Protein AF-A0A519UH47-F1 (afdb_monomer)

Solvent-accessible surface area (backbone atoms only — not comparable to full-atom values): 8082 Å² total; per-residue (Å²): 135,90,87,85,88,83,85,84,82,86,76,89,72,90,76,86,72,96,67,92,75,81,73,82,73,80,71,78,81,72,83,78,78,74,88,85,73,78,75,45,80,75,46,56,39,72,51,88,93,66,79,92,72,63,47,79,55,56,42,37,41,32,36,79,38,75,62,76,86,55,89,41,45,34,38,43,34,41,96,89,49,76,48,80,43,51,46,83,37,89,47,35,50,64,44,98,84,23,33,36,44,40,38,44,65,96,58,70,51,73,80,99,64,69,73,48,79,47,80,90

pLDDT: mean 83.12, std 22.19, range [33.34, 98.75]

Structure (mmCIF, N/CA/C/O backbone):
data_AF-A0A519UH47-F1
#
_entry.id   AF-A0A519UH47-F1
#
loop_
_atom_site.group_PDB
_atom_site.id
_atom_site.type_symbol
_atom_site.label_atom_id
_atom_site.label_alt_id
_atom_site.label_comp_id
_atom_site.label_asym_id
_atom_site.label_entity_id
_atom_site.label_seq_id
_atom_site.pdbx_PDB_ins_code
_atom_site.Cartn_x
_atom_site.Cartn_y
_atom_site.Cartn_z
_atom_site.occupancy
_atom_site.B_iso_or_equiv
_atom_site.auth_seq_id
_atom_site.auth_comp_id
_atom_site.auth_asym_id
_atom_site.auth_atom_id
_atom_site.pdbx_PDB_model_num
ATOM 1 N N . MET A 1 1 ? 4.106 19.751 55.369 1.00 37.44 1 MET A N 1
ATOM 2 C CA . MET A 1 1 ? 3.689 20.731 54.336 1.00 37.44 1 MET A CA 1
ATOM 3 C C . MET A 1 1 ? 2.571 20.087 53.525 1.00 37.44 1 MET A C 1
ATOM 5 O O . MET A 1 1 ? 2.823 19.096 52.868 1.00 37.44 1 MET A O 1
ATOM 9 N N . LYS A 1 2 ? 1.299 20.320 53.874 1.00 40.62 2 LYS A N 1
ATOM 10 C CA . LYS A 1 2 ? 0.363 21.219 53.165 1.00 40.62 2 LYS A CA 1
ATOM 11 C C . LYS A 1 2 ? 0.446 21.107 51.633 1.00 40.62 2 LYS A C 1
ATOM 13 O O . LYS A 1 2 ? 1.309 21.738 51.043 1.00 40.62 2 LYS A O 1
ATOM 18 N N . ASN A 1 3 ? -0.553 20.470 51.019 1.00 34.25 3 ASN A N 1
ATOM 19 C CA . ASN A 1 3 ? -1.464 21.258 50.194 1.00 34.25 3 ASN A CA 1
ATOM 20 C C . ASN A 1 3 ? -2.890 20.693 50.211 1.00 34.25 3 ASN A C 1
ATOM 22 O O . ASN A 1 3 ? -3.121 19.511 49.980 1.00 34.25 3 ASN A O 1
ATOM 26 N N . ARG A 1 4 ? -3.830 21.570 50.563 1.00 41.38 4 ARG A N 1
ATOM 27 C CA . ARG A 1 4 ? -5.280 21.370 50.561 1.00 41.38 4 ARG A CA 1
ATOM 28 C C . ARG A 1 4 ? -5.819 22.074 49.323 1.00 41.38 4 ARG A C 1
ATOM 30 O O . ARG A 1 4 ? -5.428 23.216 49.138 1.00 41.38 4 ARG A O 1
ATOM 37 N N . TYR A 1 5 ? -6.786 21.494 48.617 1.00 49.56 5 TYR A N 1
ATOM 38 C CA . TYR A 1 5 ? -7.922 22.256 48.088 1.00 49.56 5 TYR A CA 1
ATOM 39 C C . TYR A 1 5 ? -9.173 21.378 48.088 1.00 49.56 5 TYR A C 1
ATOM 41 O O . TYR A 1 5 ? -9.273 20.382 47.381 1.00 49.56 5 TYR A O 1
ATOM 49 N N . ASN A 1 6 ? -10.113 21.789 48.934 1.00 43.75 6 ASN A N 1
ATOM 50 C CA . ASN A 1 6 ? -11.463 21.275 49.060 1.00 43.75 6 ASN A CA 1
ATOM 51 C C . ASN A 1 6 ? -12.372 22.196 48.233 1.00 43.75 6 ASN A C 1
ATOM 53 O O . ASN A 1 6 ? -12.239 23.417 48.343 1.00 43.75 6 ASN A O 1
ATOM 57 N N . LYS A 1 7 ? -13.366 21.657 47.524 1.00 33.34 7 LYS A N 1
ATOM 58 C CA . LYS A 1 7 ? -14.607 22.406 47.287 1.00 33.34 7 LYS A CA 1
ATOM 59 C C . LYS A 1 7 ? -15.795 21.518 47.627 1.00 33.34 7 LYS A C 1
ATOM 61 O O . LYS A 1 7 ? -16.252 20.698 46.844 1.00 33.34 7 LYS A O 1
ATOM 66 N N . THR A 1 8 ? -16.209 21.659 48.876 1.00 35.84 8 THR A N 1
ATOM 67 C CA . THR A 1 8 ? -17.385 21.063 49.493 1.00 35.84 8 THR A CA 1
ATOM 68 C C . THR A 1 8 ? -18.644 21.553 48.774 1.00 35.84 8 THR A C 1
ATOM 70 O O . THR A 1 8 ? -18.871 22.759 48.709 1.00 35.84 8 THR A O 1
ATOM 73 N N . ILE A 1 9 ? -19.491 20.642 48.298 1.00 45.00 9 ILE A N 1
ATOM 74 C CA . ILE A 1 9 ? -20.936 20.887 48.229 1.00 45.00 9 ILE A CA 1
ATOM 75 C C . ILE A 1 9 ? -21.556 19.862 49.170 1.00 45.00 9 ILE A C 1
ATOM 77 O O . ILE A 1 9 ? -21.827 18.723 48.806 1.00 45.00 9 ILE A O 1
ATOM 81 N N . ALA A 1 10 ? -21.668 20.261 50.435 1.00 46.88 10 ALA A N 1
ATOM 82 C CA . ALA A 1 10 ? -22.495 19.569 51.400 1.00 46.88 10 ALA A CA 1
ATOM 83 C C . ALA A 1 10 ? -23.936 19.988 51.114 1.00 46.88 10 ALA A C 1
ATOM 85 O O . ALA A 1 10 ? -24.273 21.160 51.276 1.00 46.88 10 ALA A O 1
ATOM 86 N N . LEU A 1 11 ? -24.783 19.042 50.718 1.00 43.69 11 LEU A N 1
ATOM 87 C CA . LEU A 1 11 ? -26.213 19.172 50.945 1.00 43.69 11 LEU A CA 1
ATOM 88 C C . LEU A 1 11 ? -26.636 18.019 51.847 1.00 43.69 11 LEU A C 1
ATOM 90 O O . LEU A 1 11 ? -26.805 16.879 51.426 1.00 43.69 11 LEU A O 1
ATOM 94 N N . SER A 1 12 ? -26.716 18.355 53.131 1.00 48.03 12 SER A N 1
ATOM 95 C CA . SER A 1 12 ? -27.406 17.595 54.162 1.00 48.03 12 SER A CA 1
ATOM 96 C C . SER A 1 12 ? -28.801 17.213 53.664 1.00 48.03 12 SER A C 1
ATOM 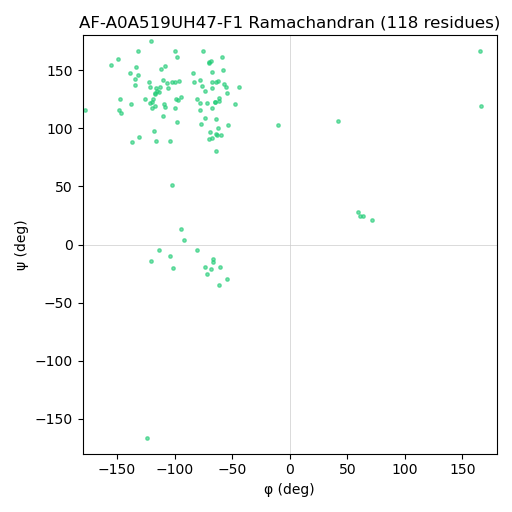98 O O . SER A 1 12 ? -29.619 18.090 53.395 1.00 48.03 12 SER A O 1
ATOM 100 N N . CYS A 1 13 ? -29.092 15.918 53.607 1.00 36.53 13 CYS A N 1
ATOM 101 C CA . CYS A 1 13 ? -30.461 15.425 53.605 1.00 36.53 13 CYS A CA 1
ATOM 102 C C . CYS A 1 13 ? -30.520 14.220 54.549 1.00 36.53 13 CYS A C 1
ATOM 104 O O . CYS A 1 13 ? -30.269 13.079 54.166 1.00 36.53 13 CYS A O 1
ATOM 106 N N . THR A 1 14 ? -30.767 14.499 55.828 1.00 44.91 14 THR A N 1
ATOM 107 C CA . THR A 1 14 ? -31.191 13.505 56.816 1.00 44.91 14 THR A CA 1
ATOM 108 C C . THR A 1 14 ? -32.546 12.954 56.384 1.00 44.91 14 THR A C 1
ATOM 110 O O . THR A 1 14 ? -33.576 13.558 56.670 1.00 44.91 14 THR A O 1
ATOM 113 N N . MET A 1 15 ? -32.545 11.831 55.669 1.00 45.91 15 MET A N 1
ATOM 114 C CA . MET A 1 15 ? -33.767 11.157 55.233 1.00 45.91 15 MET A CA 1
ATOM 115 C C . MET A 1 15 ? -34.006 9.930 56.106 1.00 45.91 15 MET A C 1
ATOM 117 O O . MET A 1 15 ? -33.574 8.821 55.802 1.00 45.91 15 MET A O 1
ATOM 121 N N . ALA A 1 16 ? -34.720 10.141 57.208 1.00 48.06 16 ALA A N 1
ATOM 122 C CA . ALA A 1 16 ? -35.667 9.134 57.652 1.00 48.06 16 ALA A CA 1
ATOM 123 C C . ALA A 1 16 ? -36.902 9.282 56.755 1.00 48.06 16 ALA A C 1
ATOM 125 O O . ALA A 1 16 ? -37.451 10.375 56.682 1.00 48.06 16 ALA A O 1
ATOM 126 N N . VAL A 1 17 ? -37.279 8.216 56.047 1.00 43.66 17 VAL A N 1
ATOM 127 C CA . VAL A 1 17 ? -38.651 7.703 55.855 1.00 43.66 17 VAL A CA 1
ATOM 128 C C . VAL A 1 17 ? -38.629 6.697 54.696 1.00 43.66 17 VAL A C 1
ATOM 130 O O . VAL A 1 17 ? -38.281 7.010 53.563 1.00 43.66 17 VAL A O 1
ATOM 133 N N . LEU A 1 18 ? -39.003 5.470 55.058 1.00 46.28 18 LEU A N 1
ATOM 134 C CA . LEU A 1 18 ? -39.604 4.400 54.264 1.00 46.28 18 LEU A CA 1
ATOM 135 C C . LEU A 1 18 ? -40.068 4.814 52.849 1.00 46.28 18 LEU A C 1
ATOM 137 O O . 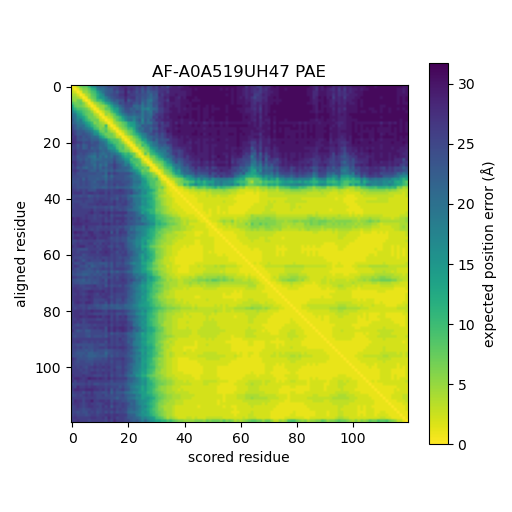LEU A 1 18 ? -41.134 5.394 52.664 1.00 46.28 18 LEU A O 1
ATOM 141 N N . GLY A 1 19 ? -39.288 4.446 51.839 1.00 44.75 19 GLY A N 1
ATOM 142 C CA . GLY A 1 19 ? -39.666 4.545 50.433 1.00 44.75 19 GLY A CA 1
ATOM 143 C C . GLY A 1 19 ? -38.545 3.971 49.582 1.00 44.75 19 GLY A C 1
ATOM 144 O O . GLY A 1 19 ? -37.426 4.474 49.635 1.00 44.75 19 GLY A O 1
ATOM 145 N N . LEU A 1 20 ? -38.812 2.880 48.856 1.00 49.75 20 LEU A N 1
ATOM 146 C CA . LEU A 1 20 ? -37.848 2.260 47.945 1.00 49.75 20 LEU A CA 1
ATOM 147 C C . LEU A 1 20 ? -37.441 3.274 46.864 1.00 49.75 20 LEU A C 1
ATOM 149 O O . LEU A 1 20 ? -38.111 3.421 45.844 1.00 49.75 20 LEU A O 1
ATOM 153 N N . ALA A 1 21 ? -36.337 3.978 47.091 1.00 43.50 21 ALA A N 1
ATOM 154 C CA . ALA A 1 21 ? -35.704 4.807 46.085 1.00 43.50 21 ALA A CA 1
ATOM 155 C C . ALA A 1 21 ? -34.998 3.889 45.077 1.00 43.50 21 ALA A C 1
ATOM 157 O O . ALA A 1 21 ? -33.980 3.266 45.381 1.00 43.50 21 ALA A O 1
ATOM 158 N N . LEU A 1 22 ? -35.551 3.802 43.866 1.00 48.12 22 LEU A N 1
ATOM 159 C CA . LEU A 1 22 ? -34.822 3.350 42.686 1.00 48.12 22 LEU A CA 1
ATOM 160 C C . LEU A 1 22 ? -33.684 4.344 42.443 1.00 48.12 22 LEU A C 1
ATOM 162 O O . LEU A 1 22 ? -33.896 5.427 41.903 1.00 48.12 22 LEU A O 1
ATOM 166 N N . PHE A 1 23 ? -32.471 3.987 42.858 1.00 55.00 23 PHE A N 1
ATOM 167 C CA . PHE A 1 23 ? -31.281 4.683 42.394 1.00 55.00 23 PHE A CA 1
ATOM 168 C C . PHE A 1 23 ? -31.211 4.490 40.874 1.00 55.00 23 PHE A C 1
ATOM 170 O O . PHE A 1 23 ? -31.197 3.335 40.428 1.00 55.00 23 PHE A O 1
ATOM 177 N N . PRO A 1 24 ? -31.159 5.560 40.057 1.00 54.59 24 PRO A N 1
ATOM 178 C CA . PRO A 1 24 ? -30.775 5.419 38.669 1.00 54.59 24 PRO A CA 1
ATOM 179 C C . PRO A 1 24 ? -29.306 5.015 38.705 1.00 54.59 24 PRO A C 1
ATOM 181 O O . PRO A 1 24 ? -28.403 5.843 38.820 1.00 54.59 24 PRO A O 1
ATOM 184 N N . SER A 1 25 ? -29.082 3.702 38.715 1.00 51.84 25 SER A N 1
ATOM 185 C CA . SER A 1 25 ? -27.791 3.109 38.431 1.00 51.84 25 SER A CA 1
ATOM 186 C C . SER A 1 25 ? -27.394 3.687 37.083 1.00 51.84 25 SER A C 1
ATOM 188 O O . SER A 1 25 ? -27.977 3.339 36.056 1.00 51.84 25 SER A O 1
ATOM 190 N N . CYS A 1 26 ? -26.483 4.658 37.111 1.00 51.56 26 CYS A N 1
ATOM 191 C CA . CYS A 1 26 ? -25.794 5.154 35.939 1.00 51.56 26 CYS A CA 1
ATOM 192 C C . CYS A 1 26 ? -24.979 3.964 35.428 1.00 51.56 26 CYS A C 1
ATOM 194 O O . CYS A 1 26 ? -23.822 3.768 35.802 1.0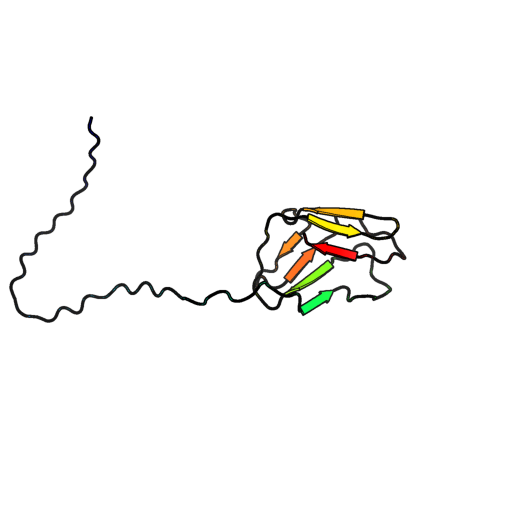0 51.56 26 CYS A O 1
ATOM 196 N N . LYS A 1 27 ? -25.648 3.068 34.697 1.00 53.78 27 LYS A N 1
ATOM 197 C CA . LYS A 1 27 ? -25.040 1.916 34.058 1.00 53.78 27 LYS A CA 1
ATOM 198 C C . LYS A 1 27 ? -24.180 2.496 32.955 1.00 53.78 27 LYS A C 1
ATOM 200 O O . LYS A 1 27 ? -24.667 2.841 31.885 1.00 53.78 27 LYS A O 1
ATOM 205 N N . LYS A 1 28 ? -22.896 2.660 33.253 1.00 54.50 28 LYS A N 1
ATOM 206 C CA . LYS A 1 28 ? -21.877 2.743 32.220 1.00 54.50 28 LYS A CA 1
ATOM 207 C C . LYS A 1 28 ? -21.901 1.380 31.538 1.00 54.50 28 LYS A C 1
ATOM 209 O O . LYS A 1 28 ? -21.361 0.415 32.070 1.00 54.50 28 LYS A O 1
ATOM 214 N N . GLU A 1 29 ? -22.651 1.295 30.449 1.00 60.66 29 GLU A N 1
ATOM 215 C CA . GLU A 1 29 ? -22.751 0.107 29.616 1.00 60.66 29 GLU A CA 1
ATOM 216 C C . GLU A 1 29 ? -21.400 -0.033 28.915 1.00 60.66 29 GLU A C 1
ATOM 218 O O . GLU A 1 29 ? -21.090 0.643 27.937 1.00 60.66 29 GLU A O 1
ATOM 223 N N . LEU A 1 30 ? -20.509 -0.775 29.570 1.00 58.75 30 LEU A N 1
ATOM 224 C CA . LEU A 1 30 ? -19.216 -1.139 29.027 1.00 58.75 30 LEU A CA 1
ATOM 225 C C . LEU A 1 30 ? -19.487 -2.265 28.041 1.00 58.75 30 LEU A C 1
ATOM 227 O O . LEU A 1 30 ? -19.780 -3.389 28.445 1.00 58.75 30 LEU A O 1
ATOM 231 N N . ASP A 1 31 ? -19.446 -1.928 26.759 1.00 62.50 31 ASP A N 1
ATOM 232 C CA . ASP A 1 31 ? -19.435 -2.924 25.703 1.00 62.50 31 ASP A CA 1
ATOM 233 C C . ASP A 1 31 ? -18.139 -3.736 25.831 1.00 62.50 31 ASP A C 1
ATOM 235 O O . ASP A 1 31 ? -17.033 -3.221 25.650 1.00 62.50 31 ASP A O 1
ATOM 239 N N . HIS A 1 32 ? -18.282 -4.983 26.274 1.00 65.75 32 HIS A N 1
ATOM 240 C CA . HIS A 1 32 ? -17.192 -5.922 26.507 1.00 65.75 32 HIS A CA 1
ATOM 241 C C . HIS A 1 32 ? -17.117 -6.931 25.357 1.00 65.75 32 HIS A C 1
ATOM 243 O O . HIS A 1 32 ? -17.068 -8.142 25.584 1.00 65.75 32 HIS A O 1
ATOM 249 N N . THR A 1 33 ? -17.088 -6.461 24.110 1.00 74.12 33 THR A N 1
ATOM 250 C CA . THR A 1 33 ? -16.564 -7.294 23.024 1.00 74.12 33 THR A CA 1
ATOM 251 C C . THR A 1 33 ? -15.067 -7.475 23.253 1.00 74.12 33 THR A C 1
ATOM 253 O O . THR A 1 33 ? -14.310 -6.504 23.295 1.00 74.12 33 THR A O 1
ATOM 256 N N . THR A 1 34 ? -14.641 -8.717 23.465 1.00 75.44 34 THR A N 1
ATOM 257 C CA . THR A 1 34 ? -13.216 -9.050 23.527 1.00 75.44 34 THR A CA 1
ATOM 258 C C . THR A 1 34 ? -12.711 -9.163 22.100 1.00 75.44 34 THR A C 1
ATOM 260 O O . THR A 1 34 ? -13.288 -9.910 21.317 1.00 75.44 34 THR A O 1
ATOM 263 N N . ASP A 1 35 ? -11.666 -8.410 21.773 1.00 82.75 35 ASP A N 1
ATOM 264 C CA . ASP A 1 35 ? -10.932 -8.580 20.524 1.00 82.75 35 ASP A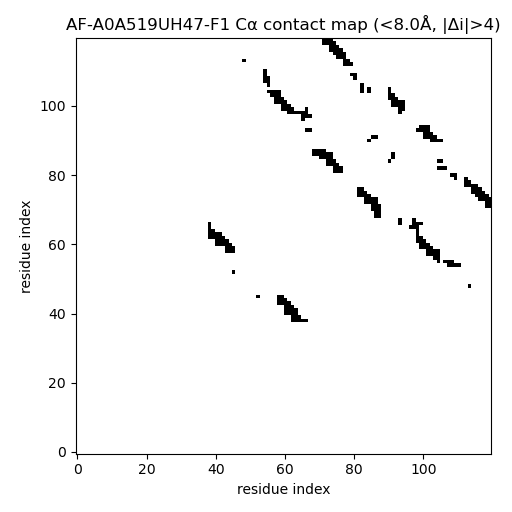 CA 1
ATOM 265 C C . ASP A 1 35 ? -10.249 -9.958 20.536 1.00 82.75 35 ASP A C 1
ATOM 267 O O . ASP A 1 35 ? -9.538 -10.293 21.489 1.00 82.75 35 ASP A O 1
ATOM 271 N N . THR A 1 36 ? -10.545 -10.787 19.536 1.00 84.62 36 THR A N 1
ATOM 272 C CA . THR A 1 36 ? -10.128 -12.202 19.506 1.00 84.62 36 THR A CA 1
ATOM 273 C C . THR A 1 36 ? -9.131 -12.527 18.402 1.00 84.62 36 THR A C 1
ATOM 275 O O . THR A 1 36 ? -8.628 -13.653 18.374 1.00 84.62 36 THR A O 1
ATOM 278 N N . GLY A 1 37 ? -8.812 -11.574 17.525 1.00 88.50 37 GLY A N 1
ATOM 279 C CA . GLY A 1 37 ? -7.994 -11.822 16.344 1.00 88.50 37 GLY A CA 1
ATOM 280 C C . GLY A 1 37 ? -7.173 -10.607 15.942 1.00 88.50 37 GLY A C 1
ATOM 281 O O . GLY A 1 37 ? -7.455 -9.483 16.325 1.00 88.50 37 GLY A O 1
ATOM 282 N N . ASN A 1 38 ? -6.117 -10.849 15.172 1.00 91.19 38 ASN A N 1
ATOM 283 C CA . ASN A 1 38 ? -5.499 -9.768 14.418 1.00 91.19 38 ASN A CA 1
ATOM 284 C C . ASN A 1 38 ? -6.280 -9.601 13.108 1.00 91.19 38 ASN A C 1
ATOM 286 O O . ASN A 1 38 ? -6.690 -10.623 12.551 1.00 91.19 38 ASN A O 1
ATOM 290 N N . PRO A 1 39 ? -6.384 -8.378 12.561 1.00 94.62 39 PRO A N 1
ATOM 291 C CA . PRO A 1 39 ? -6.981 -8.164 11.250 1.00 94.62 39 PRO A CA 1
ATOM 292 C C . PRO A 1 39 ? -6.295 -9.013 10.177 1.00 94.62 39 PRO A C 1
ATOM 294 O O . PRO A 1 39 ? -5.060 -9.066 10.103 1.00 94.62 39 PRO A O 1
ATOM 297 N N . VAL A 1 40 ? -7.088 -9.641 9.318 1.00 95.94 40 VAL A N 1
ATOM 298 C CA . VAL A 1 40 ? -6.620 -10.486 8.219 1.00 95.94 40 VAL A CA 1
ATOM 299 C C . VAL A 1 40 ? -6.946 -9.814 6.896 1.00 95.94 40 VAL A C 1
ATOM 301 O O . VAL A 1 40 ? -8.046 -9.312 6.677 1.00 95.94 40 VAL A O 1
ATOM 304 N N . VAL A 1 41 ? -5.984 -9.817 5.974 1.00 97.44 41 VAL A N 1
ATOM 305 C CA . VAL A 1 41 ? -6.223 -9.321 4.618 1.00 97.44 41 VAL A CA 1
ATOM 306 C C . VAL A 1 41 ? -7.104 -10.318 3.866 1.00 97.44 41 VAL A C 1
ATOM 308 O O . VAL A 1 41 ? -6.735 -11.480 3.704 1.00 97.44 41 VAL A O 1
ATOM 311 N N . VAL A 1 42 ? -8.254 -9.857 3.379 1.00 98.00 42 VAL A N 1
ATOM 312 C CA . VAL A 1 42 ? -9.221 -10.658 2.613 1.00 98.00 42 VAL A CA 1
ATOM 313 C C . VAL A 1 42 ? -9.156 -10.409 1.109 1.00 98.00 42 VAL A C 1
ATOM 315 O O . VAL A 1 42 ? -9.595 -11.257 0.333 1.00 98.00 42 VAL A O 1
ATOM 318 N N . SER A 1 43 ? -8.593 -9.279 0.671 1.00 98.06 43 SER A N 1
ATOM 319 C CA . SER A 1 43 ? -8.344 -9.027 -0.751 1.00 98.06 43 SER A CA 1
ATOM 320 C C . SER A 1 43 ? -7.210 -8.041 -1.005 1.00 98.06 43 SER A C 1
ATOM 322 O O . SER A 1 43 ? -6.941 -7.155 -0.192 1.00 98.06 43 SER A O 1
ATOM 324 N N . TYR A 1 44 ? -6.610 -8.173 -2.189 1.00 98.06 44 TYR A N 1
ATOM 325 C CA . TYR A 1 44 ? -5.547 -7.319 -2.708 1.00 98.06 44 TYR A CA 1
ATOM 326 C C . TYR A 1 44 ? -5.976 -6.707 -4.040 1.00 98.06 44 TYR A C 1
ATOM 328 O O . TYR A 1 44 ? -6.561 -7.395 -4.880 1.00 98.06 44 TYR A O 1
ATOM 336 N N . ASN A 1 45 ? -5.644 -5.438 -4.249 1.00 97.62 45 ASN A N 1
ATOM 337 C CA . ASN A 1 45 ? -5.708 -4.793 -5.550 1.00 97.62 45 ASN A CA 1
ATOM 338 C C . ASN A 1 45 ? -4.457 -3.922 -5.758 1.00 97.62 45 ASN A C 1
ATOM 340 O O . ASN A 1 45 ? -4.260 -2.994 -4.977 1.00 97.62 45 ASN A O 1
ATOM 344 N N . PRO A 1 46 ? -3.636 -4.156 -6.792 1.00 97.75 46 PRO A N 1
ATOM 345 C CA . PRO A 1 46 ? -3.740 -5.225 -7.788 1.00 97.75 46 PRO A CA 1
ATOM 346 C C . PRO A 1 46 ? -3.722 -6.631 -7.163 1.00 97.75 46 PRO A C 1
ATOM 348 O O . PRO A 1 46 ? -3.149 -6.838 -6.094 1.00 97.75 46 PRO A O 1
ATOM 351 N N . THR A 1 47 ? -4.385 -7.598 -7.801 1.00 96.25 47 THR A N 1
ATOM 352 C CA . THR A 1 47 ? -4.345 -8.997 -7.346 1.00 96.25 47 THR A CA 1
ATOM 353 C C . THR A 1 47 ? -2.966 -9.597 -7.604 1.00 96.25 47 THR A C 1
ATOM 355 O O . THR A 1 47 ? -2.252 -9.160 -8.504 1.00 96.25 47 THR A O 1
ATOM 358 N N . SER A 1 48 ? -2.585 -10.642 -6.870 1.00 92.19 48 SER A N 1
ATOM 359 C CA . SER A 1 48 ? -1.302 -11.314 -7.099 1.00 92.19 48 SER A CA 1
ATOM 360 C C . SER A 1 48 ? -1.175 -11.826 -8.539 1.00 92.19 48 SER A C 1
ATOM 362 O O . SER A 1 48 ? -2.121 -12.411 -9.068 1.00 92.19 48 SER A O 1
ATOM 364 N N . SER A 1 49 ? 0.009 -11.651 -9.134 1.00 87.75 49 SER A N 1
ATOM 365 C CA . SER A 1 49 ? 0.356 -12.136 -10.481 1.00 87.75 49 SER A CA 1
ATOM 366 C C . SER A 1 49 ? -0.495 -11.562 -11.623 1.00 87.75 49 SER A C 1
ATOM 368 O O . SER A 1 49 ? -0.625 -12.198 -12.666 1.00 87.75 49 SER A O 1
ATOM 370 N N . VAL A 1 50 ? -1.082 -10.376 -11.440 1.00 94.12 50 VAL A N 1
ATOM 371 C CA . VAL A 1 50 ? -1.757 -9.653 -12.524 1.00 94.12 50 VAL A CA 1
ATOM 372 C C . VAL A 1 50 ? -0.752 -8.860 -13.363 1.00 94.12 50 VAL A C 1
ATOM 374 O O . VAL A 1 50 ? 0.177 -8.255 -12.832 1.00 94.12 50 VAL A O 1
ATOM 377 N N . GLU A 1 51 ? -0.953 -8.859 -14.677 1.00 93.75 51 GLU A N 1
ATOM 378 C CA . GLU A 1 51 ? -0.154 -8.099 -15.642 1.00 93.75 51 GLU A CA 1
ATOM 379 C C . GLU A 1 51 ? -0.869 -6.802 -16.056 1.00 93.75 51 GLU A C 1
ATOM 381 O O . GLU A 1 51 ? -2.064 -6.624 -15.811 1.00 93.75 51 GLU A O 1
ATOM 386 N N . GLY A 1 52 ? -0.149 -5.888 -16.713 1.00 95.50 52 GLY A N 1
ATOM 387 C CA . GLY A 1 52 ? -0.739 -4.657 -17.256 1.00 95.50 52 GLY A CA 1
ATOM 388 C C . GLY A 1 52 ? -1.152 -3.625 -16.200 1.00 95.50 52 GLY A C 1
ATOM 389 O O . GLY A 1 52 ? -1.989 -2.765 -16.470 1.00 95.50 52 GLY A O 1
ATOM 390 N N . VAL A 1 53 ? -0.576 -3.701 -14.999 1.00 97.38 53 VAL A N 1
ATOM 391 C CA . VAL A 1 53 ? -0.754 -2.705 -13.936 1.00 97.38 53 VAL A CA 1
ATOM 392 C C . VAL A 1 53 ? 0.033 -1.445 -14.288 1.00 97.38 53 VAL A C 1
ATOM 394 O O . VAL A 1 53 ? 1.206 -1.523 -14.646 1.00 97.38 53 VAL A O 1
ATOM 397 N N . ALA A 1 54 ? -0.591 -0.272 -14.174 1.00 98.19 54 ALA A N 1
ATOM 398 C CA . ALA A 1 54 ? 0.110 0.990 -14.387 1.00 98.19 54 ALA A CA 1
ATOM 399 C C . ALA A 1 54 ? 1.154 1.220 -13.284 1.00 98.19 54 ALA A C 1
ATOM 401 O O . ALA A 1 54 ? 0.865 1.003 -12.108 1.00 98.19 54 ALA A O 1
ATOM 402 N N . VAL A 1 55 ? 2.329 1.735 -13.644 1.00 98.12 55 VAL A N 1
ATOM 403 C CA . VAL A 1 55 ? 3.429 2.013 -12.701 1.00 98.12 55 VAL A CA 1
ATOM 404 C C . VAL A 1 55 ? 3.086 3.027 -11.601 1.00 98.12 55 VAL A C 1
ATOM 406 O O . VAL A 1 55 ? 3.731 3.049 -10.560 1.00 98.12 55 VAL A O 1
ATOM 409 N N . THR A 1 56 ? 2.037 3.826 -11.806 1.00 98.25 56 THR A N 1
ATOM 410 C CA . THR A 1 56 ? 1.500 4.810 -10.852 1.00 98.25 56 THR A CA 1
ATOM 411 C C . THR A 1 56 ? 0.347 4.251 -10.005 1.00 98.25 56 THR A C 1
ATOM 413 O O . THR A 1 56 ? -0.455 5.016 -9.471 1.00 98.25 56 THR A O 1
ATOM 416 N N . SER A 1 57 ? 0.129 2.932 -9.996 1.00 98.12 57 SER A N 1
ATOM 417 C CA . SER A 1 57 ? -1.029 2.341 -9.315 1.00 98.12 57 SER A CA 1
ATOM 418 C C . SER A 1 57 ? -0.834 2.308 -7.805 1.00 98.12 57 SER A C 1
ATOM 420 O O . SER A 1 57 ? 0.194 1.852 -7.309 1.00 98.12 57 SER A O 1
ATOM 422 N N . ASN A 1 58 ? -1.887 2.673 -7.077 1.00 98.62 58 ASN A N 1
ATOM 423 C CA . ASN A 1 58 ? -1.964 2.428 -5.643 1.00 98.62 58 ASN A CA 1
ATOM 424 C C . ASN A 1 58 ? -2.071 0.928 -5.350 1.00 98.62 58 ASN A C 1
ATOM 426 O O . ASN A 1 58 ? -2.722 0.178 -6.084 1.00 98.62 58 ASN A O 1
ATOM 430 N N . LEU A 1 59 ? -1.514 0.525 -4.213 1.00 98.44 59 LEU A N 1
ATOM 431 C CA . LEU A 1 59 ? -1.657 -0.807 -3.640 1.00 98.44 59 LEU A CA 1
ATOM 432 C C . LEU A 1 59 ? -2.732 -0.752 -2.553 1.00 98.44 59 LEU A C 1
ATOM 434 O O . LEU A 1 59 ? -2.664 0.067 -1.638 1.00 98.44 59 LEU A O 1
ATOM 438 N N . VAL A 1 60 ? -3.740 -1.609 -2.657 1.00 98.69 60 VAL A N 1
ATOM 439 C CA . VAL A 1 60 ? -4.931 -1.590 -1.807 1.00 98.69 60 VAL A CA 1
ATOM 440 C C . VAL A 1 60 ? -5.124 -2.956 -1.163 1.00 98.69 60 VAL A C 1
ATOM 442 O O . VAL A 1 60 ? -5.188 -3.974 -1.853 1.00 98.69 60 VAL A O 1
ATOM 445 N N . LEU A 1 61 ? -5.224 -2.971 0.163 1.00 98.50 61 LEU A N 1
ATOM 446 C CA . LEU A 1 61 ? -5.495 -4.158 0.969 1.00 98.50 61 LEU A CA 1
ATOM 447 C C . LEU A 1 61 ? -6.828 -3.961 1.693 1.00 98.50 61 LEU A C 1
ATOM 449 O O . LEU A 1 61 ? -7.037 -2.933 2.339 1.00 98.50 61 LEU A O 1
ATOM 453 N N . THR A 1 62 ? -7.716 -4.947 1.612 1.00 98.50 62 THR A N 1
ATOM 454 C CA . THR A 1 62 ? -8.973 -4.968 2.375 1.00 98.50 62 THR A CA 1
ATOM 455 C C . THR A 1 62 ? -8.866 -5.981 3.499 1.00 98.50 62 THR A C 1
ATOM 457 O O . THR A 1 62 ? -8.407 -7.097 3.264 1.00 98.50 62 THR A O 1
ATOM 460 N N . PHE A 1 63 ? -9.306 -5.601 4.692 1.00 98.38 63 PHE A N 1
ATOM 461 C CA . PHE A 1 63 ? -9.272 -6.413 5.902 1.00 98.38 63 PHE A CA 1
ATOM 462 C C . PHE A 1 63 ? -10.678 -6.880 6.296 1.00 98.38 63 PHE A C 1
ATOM 464 O O . PHE A 1 63 ? -11.669 -6.232 5.955 1.00 98.38 63 PHE A O 1
ATOM 471 N N . ASP A 1 64 ? -10.762 -8.009 6.995 1.00 97.56 64 ASP A N 1
ATOM 472 C CA . ASP A 1 64 ? -12.005 -8.536 7.580 1.00 97.56 64 ASP A CA 1
ATOM 473 C C . ASP A 1 64 ? -12.482 -7.764 8.817 1.00 97.56 64 ASP A C 1
ATOM 475 O O . ASP A 1 64 ? -13.659 -7.827 9.170 1.00 97.56 64 ASP A O 1
ATOM 479 N N . GLU A 1 65 ? -11.580 -7.013 9.444 1.00 96.25 65 GLU A N 1
ATOM 480 C CA . GLU A 1 65 ? -11.835 -6.224 10.642 1.00 96.25 65 GLU A CA 1
ATOM 481 C C . GLU A 1 65 ? -11.295 -4.789 10.516 1.00 96.25 65 GLU A C 1
ATOM 483 O O . GLU A 1 65 ? -10.505 -4.448 9.631 1.00 96.25 65 GLU A O 1
ATOM 488 N N . ILE A 1 66 ? -11.724 -3.926 11.442 1.00 96.31 66 ILE A N 1
ATOM 489 C CA . ILE A 1 66 ? -11.272 -2.535 11.525 1.00 96.31 66 ILE A CA 1
ATOM 490 C C . ILE A 1 66 ? -9.778 -2.478 11.863 1.00 96.31 66 ILE A C 1
ATOM 492 O O . ILE A 1 66 ? -9.353 -2.895 12.940 1.00 96.31 66 ILE A O 1
ATOM 496 N N . ILE A 1 67 ? -9.000 -1.824 11.003 1.00 96.25 67 ILE A N 1
ATOM 497 C CA . ILE A 1 67 ? -7.571 -1.578 11.206 1.00 96.25 67 ILE A CA 1
ATOM 498 C C . ILE A 1 67 ? -7.277 -0.183 11.770 1.00 96.25 67 ILE A C 1
ATOM 500 O O . ILE A 1 67 ? -8.071 0.763 11.697 1.00 96.25 67 ILE A O 1
ATOM 504 N N . LYS A 1 68 ? -6.076 -0.041 12.334 1.00 95.00 68 LYS A N 1
ATOM 505 C CA . LYS A 1 68 ? -5.464 1.236 12.718 1.00 95.00 68 LYS A CA 1
ATOM 506 C C . LYS A 1 68 ? -3.989 1.197 12.342 1.00 95.00 68 LYS A C 1
ATOM 508 O O . LYS A 1 68 ? -3.368 0.143 12.414 1.00 95.00 68 LYS A O 1
ATOM 513 N N . LYS A 1 69 ? -3.425 2.351 11.983 1.00 93.38 69 LYS A N 1
ATOM 514 C CA . LYS A 1 69 ? -1.979 2.468 11.776 1.00 93.38 69 LYS A CA 1
ATOM 515 C C . LYS A 1 69 ? -1.237 2.214 13.088 1.00 93.38 69 LYS A C 1
ATOM 517 O O . LYS A 1 69 ? -1.655 2.702 14.141 1.00 93.38 69 LYS A O 1
ATOM 522 N N . ALA A 1 70 ? -0.128 1.497 12.986 1.00 91.75 70 ALA A N 1
ATOM 523 C CA . ALA A 1 70 ? 0.889 1.372 14.019 1.00 91.75 70 ALA A CA 1
ATOM 524 C C . ALA A 1 70 ? 2.230 1.883 13.469 1.00 91.75 70 ALA A C 1
ATOM 526 O O . ALA A 1 70 ? 2.332 2.236 12.292 1.00 91.75 70 ALA A O 1
ATOM 527 N N . GLU A 1 71 ? 3.255 1.941 14.319 1.00 95.56 71 GLU A N 1
ATOM 528 C CA . GLU A 1 71 ? 4.625 2.094 13.828 1.00 95.56 71 GLU A CA 1
ATOM 529 C C . GLU A 1 71 ? 4.996 0.886 12.969 1.00 95.56 71 GLU A C 1
ATOM 531 O O . GLU A 1 71 ? 4.630 -0.238 13.298 1.00 95.56 71 GLU A O 1
ATOM 536 N N . GLY A 1 72 ? 5.717 1.127 11.880 1.00 95.88 72 GLY A N 1
ATOM 537 C CA . GLY A 1 72 ? 6.081 0.080 10.936 1.00 95.88 72 GLY A CA 1
ATOM 538 C C . GLY A 1 72 ? 6.584 0.654 9.620 1.00 95.88 72 GLY A C 1
ATOM 539 O O . GLY A 1 72 ? 6.440 1.853 9.333 1.00 95.88 72 GLY A O 1
ATOM 540 N N . THR A 1 73 ? 7.189 -0.218 8.821 1.00 98.06 73 THR A N 1
ATOM 541 C CA . THR A 1 73 ? 7.645 0.101 7.468 1.00 98.06 73 THR A CA 1
ATOM 542 C C . THR A 1 73 ? 6.961 -0.831 6.485 1.00 98.06 73 THR A C 1
ATOM 544 O O . THR A 1 73 ? 6.868 -2.034 6.700 1.00 98.06 73 THR A O 1
ATOM 547 N N . ILE A 1 74 ? 6.485 -0.259 5.390 1.00 98.38 74 ILE A N 1
ATOM 548 C CA . ILE A 1 74 ? 6.040 -1.001 4.223 1.00 98.38 74 ILE A CA 1
ATOM 549 C C . ILE A 1 74 ? 7.223 -1.068 3.264 1.00 98.38 74 ILE A C 1
ATOM 551 O O . ILE A 1 74 ? 7.804 -0.035 2.912 1.00 98.38 74 ILE A O 1
ATOM 555 N N . VAL A 1 75 ? 7.576 -2.273 2.834 1.00 98.50 75 VAL A N 1
ATOM 556 C CA . VAL A 1 75 ? 8.626 -2.507 1.842 1.00 98.50 75 VAL A CA 1
ATOM 557 C C . VAL A 1 75 ? 7.980 -2.972 0.546 1.00 98.50 75 VAL A C 1
ATOM 559 O O . VAL A 1 75 ? 7.310 -4.000 0.526 1.00 98.50 75 VAL A O 1
ATOM 562 N N . ILE A 1 76 ? 8.197 -2.218 -0.528 1.00 98.31 76 ILE A N 1
ATOM 563 C CA . ILE A 1 76 ? 7.755 -2.544 -1.887 1.00 98.31 76 ILE A CA 1
ATOM 564 C C . ILE A 1 76 ? 9.017 -2.865 -2.683 1.00 98.31 76 ILE A C 1
ATOM 566 O O . ILE A 1 76 ? 9.844 -1.978 -2.889 1.00 98.31 76 ILE A O 1
ATOM 570 N N . ALA A 1 77 ? 9.215 -4.123 -3.071 1.00 98.06 77 ALA A N 1
ATOM 571 C CA . ALA A 1 77 ? 10.483 -4.577 -3.644 1.00 98.06 77 ALA A CA 1
ATOM 572 C C . ALA A 1 77 ? 10.297 -5.439 -4.896 1.00 98.06 77 ALA A C 1
ATOM 574 O O . ALA A 1 77 ? 9.461 -6.341 -4.907 1.00 98.06 77 ALA A O 1
ATOM 575 N N . SER A 1 78 ? 11.124 -5.191 -5.906 1.00 97.62 78 SER A N 1
ATOM 576 C CA . SER A 1 78 ? 11.323 -6.025 -7.093 1.00 97.62 78 SER A CA 1
ATOM 577 C C . SER A 1 78 ? 12.805 -6.401 -7.237 1.00 97.62 78 SER A C 1
ATOM 579 O O . SER A 1 78 ? 13.590 -6.240 -6.298 1.00 97.62 78 SER A O 1
ATOM 581 N N . ALA A 1 79 ? 13.212 -6.923 -8.399 1.00 97.44 79 ALA A N 1
ATOM 582 C CA . ALA A 1 79 ? 14.615 -7.241 -8.659 1.00 97.44 79 ALA A CA 1
ATOM 583 C C . ALA A 1 79 ? 15.485 -5.984 -8.857 1.00 97.44 79 ALA A C 1
ATOM 585 O O . ALA A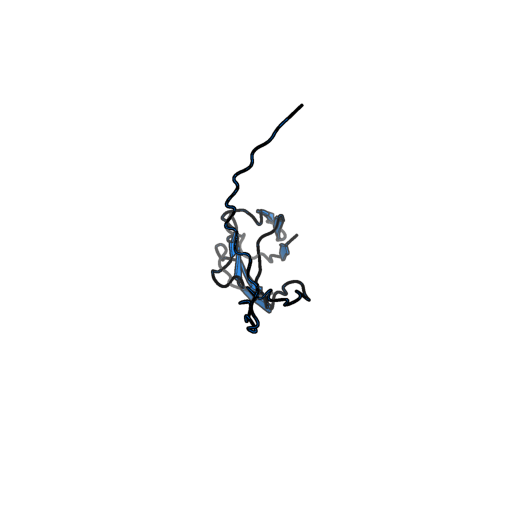 1 79 ? 16.695 -6.033 -8.621 1.00 97.44 79 ALA A O 1
ATOM 586 N N . VAL A 1 80 ? 14.878 -4.875 -9.291 1.00 97.06 80 VAL A N 1
ATOM 587 C CA . VAL A 1 80 ? 15.586 -3.644 -9.691 1.00 97.06 80 VAL A CA 1
ATOM 588 C C . VAL A 1 80 ? 15.190 -2.412 -8.878 1.00 97.06 80 VAL A C 1
ATOM 590 O O . VAL A 1 80 ? 15.905 -1.412 -8.914 1.00 97.06 80 VAL A O 1
ATOM 593 N N . ASP A 1 81 ? 14.090 -2.476 -8.126 1.00 97.00 81 ASP A N 1
ATOM 594 C CA . ASP A 1 81 ? 13.570 -1.363 -7.333 1.00 97.00 81 ASP A CA 1
ATOM 595 C C . ASP A 1 81 ? 13.245 -1.804 -5.902 1.00 97.00 81 ASP A C 1
ATOM 597 O O . ASP A 1 81 ? 12.836 -2.934 -5.629 1.00 97.00 81 ASP A O 1
ATOM 601 N N . THR A 1 82 ? 13.451 -0.909 -4.944 1.00 98.00 82 THR A N 1
ATOM 602 C CA . THR A 1 82 ? 13.046 -1.126 -3.555 1.00 98.00 82 THR A CA 1
ATOM 603 C C . THR A 1 82 ? 12.678 0.203 -2.930 1.00 98.00 82 THR A C 1
ATOM 605 O O . THR A 1 82 ? 13.535 1.058 -2.696 1.00 98.00 82 THR A O 1
ATOM 608 N N . GLN A 1 83 ? 11.412 0.329 -2.564 1.00 98.06 83 GLN A N 1
ATOM 609 C CA . GLN A 1 83 ? 10.869 1.491 -1.885 1.00 98.06 83 GLN A CA 1
ATOM 610 C C . GLN A 1 83 ? 10.510 1.130 -0.444 1.00 98.06 83 GLN A C 1
ATOM 612 O O . GLN A 1 83 ? 10.036 0.031 -0.150 1.00 98.06 83 GLN A O 1
ATOM 617 N N . ARG A 1 84 ? 10.766 2.062 0.476 1.00 98.25 84 ARG A N 1
ATOM 618 C CA . ARG A 1 84 ? 10.409 1.942 1.894 1.00 98.25 84 ARG A CA 1
ATOM 619 C C . ARG A 1 84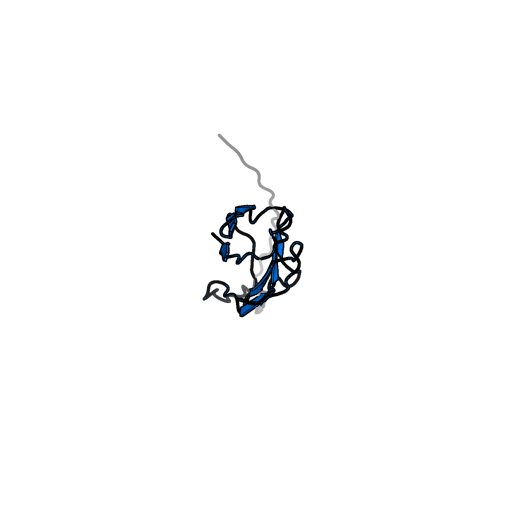 ? 9.496 3.094 2.262 1.00 98.25 84 ARG A C 1
ATOM 621 O O . ARG A 1 84 ? 9.887 4.252 2.128 1.00 98.25 84 ARG A O 1
ATOM 628 N N . VAL A 1 85 ? 8.303 2.768 2.736 1.00 98.12 85 VAL A N 1
ATOM 629 C CA . VAL A 1 85 ? 7.262 3.734 3.084 1.00 98.12 85 VAL A CA 1
ATOM 630 C C . VAL A 1 85 ? 6.959 3.590 4.566 1.00 98.12 85 VAL A C 1
ATOM 632 O O . VAL A 1 85 ? 6.658 2.501 5.043 1.00 98.12 85 VAL A O 1
ATOM 635 N N . SER A 1 86 ? 7.042 4.681 5.325 1.00 98.00 86 SER A N 1
ATOM 636 C CA . SER A 1 86 ? 6.596 4.653 6.720 1.00 98.00 86 SER A CA 1
ATOM 637 C C . SER A 1 86 ? 5.079 4.475 6.766 1.00 98.00 86 SER A C 1
ATOM 639 O O . SER A 1 86 ? 4.358 5.195 6.068 1.00 98.00 86 SER A O 1
ATOM 641 N N . MET A 1 87 ? 4.587 3.590 7.638 1.00 97.56 87 MET A N 1
ATOM 642 C CA . MET A 1 87 ? 3.147 3.378 7.857 1.00 97.56 87 MET A CA 1
ATOM 643 C C . MET A 1 87 ? 2.412 4.689 8.208 1.00 97.56 87 MET A C 1
ATOM 645 O O . MET A 1 87 ? 1.249 4.894 7.854 1.00 97.56 87 MET A O 1
ATOM 649 N N . ASN A 1 88 ? 3.118 5.623 8.852 1.00 96.94 88 ASN A N 1
ATOM 650 C CA . ASN A 1 88 ? 2.599 6.916 9.296 1.00 96.94 88 ASN A CA 1
ATOM 651 C C . ASN A 1 88 ? 2.789 8.062 8.284 1.00 96.94 88 ASN A C 1
ATOM 653 O O . ASN A 1 88 ? 2.427 9.194 8.591 1.00 96.94 88 ASN A O 1
ATOM 657 N N . SER A 1 89 ? 3.321 7.792 7.089 1.00 97.75 89 SER A N 1
ATOM 658 C CA . SER A 1 89 ? 3.455 8.802 6.029 1.00 97.75 89 SER A CA 1
ATOM 659 C C . SER A 1 89 ? 2.125 9.121 5.329 1.00 97.75 89 SER A C 1
ATOM 661 O O . SER A 1 89 ? 1.148 8.371 5.448 1.00 97.75 89 SER A O 1
ATOM 663 N N . ASP A 1 90 ? 2.117 10.216 4.562 1.00 97.50 90 ASP A N 1
ATOM 664 C CA . ASP A 1 90 ? 0.977 10.659 3.742 1.00 97.50 90 ASP A CA 1
ATOM 665 C C . ASP A 1 90 ? 0.691 9.724 2.556 1.00 97.50 90 ASP A C 1
ATOM 667 O O . ASP A 1 90 ? -0.432 9.676 2.063 1.00 97.50 90 ASP A O 1
ATOM 671 N N . ALA A 1 91 ? 1.683 8.926 2.149 1.00 98.06 91 ALA A N 1
ATOM 672 C CA . ALA A 1 91 ? 1.554 7.874 1.141 1.00 98.06 91 ALA A CA 1
ATOM 673 C C . ALA A 1 91 ? 0.644 6.717 1.591 1.00 98.06 91 ALA A C 1
ATOM 675 O O . ALA A 1 91 ? 0.274 5.862 0.795 1.00 98.06 91 ALA A O 1
ATOM 676 N N . VAL A 1 92 ? 0.284 6.653 2.875 1.00 98.56 92 VAL A N 1
ATOM 677 C CA . VAL A 1 92 ? -0.545 5.582 3.425 1.00 98.56 92 VAL A CA 1
ATOM 678 C C . VAL A 1 92 ? -1.842 6.180 3.944 1.00 98.56 92 VAL A C 1
ATOM 680 O O . VAL A 1 92 ? -1.829 7.100 4.761 1.00 98.56 92 VAL A O 1
ATOM 683 N N . SER A 1 93 ? -2.983 5.625 3.558 1.00 98.44 93 SER A N 1
ATOM 684 C CA . SER A 1 93 ? -4.287 6.047 4.071 1.00 98.44 93 SER A CA 1
ATOM 685 C C . SER A 1 93 ? -5.146 4.852 4.460 1.00 98.44 93 SER A C 1
ATOM 687 O O . SER A 1 93 ? -4.976 3.748 3.952 1.00 98.44 93 SER A O 1
ATOM 689 N N . ILE A 1 94 ? -6.048 5.080 5.413 1.00 98.56 94 ILE A N 1
ATOM 690 C CA . ILE A 1 94 ? -7.067 4.115 5.822 1.00 98.56 94 ILE A CA 1
ATOM 691 C C . ILE A 1 94 ? -8.431 4.721 5.484 1.00 98.56 94 ILE A C 1
ATOM 693 O O . ILE A 1 94 ? -8.658 5.905 5.749 1.00 98.56 94 ILE A O 1
ATOM 697 N N . SER A 1 95 ? -9.329 3.931 4.895 1.00 98.56 95 SER A N 1
ATOM 698 C CA . SER A 1 95 ? -10.697 4.353 4.576 1.00 98.56 95 SER A CA 1
ATOM 699 C C . SER A 1 95 ? -11.486 4.798 5.814 1.00 98.56 95 SER A C 1
ATOM 701 O O . SER A 1 95 ? -11.167 4.459 6.953 1.00 98.56 95 SER A O 1
ATOM 703 N N . ALA A 1 96 ? -12.572 5.546 5.601 1.00 98.12 96 ALA A N 1
ATOM 704 C CA . ALA A 1 96 ? -13.405 6.054 6.695 1.00 98.12 96 ALA A CA 1
ATOM 705 C C . ALA A 1 96 ? -14.038 4.935 7.549 1.00 98.12 96 ALA A C 1
ATOM 707 O O . ALA A 1 96 ? -14.167 5.089 8.765 1.00 98.12 96 ALA A O 1
ATOM 708 N N . ASP A 1 97 ? -14.398 3.809 6.926 1.00 97.50 97 ASP A N 1
ATOM 709 C CA . ASP A 1 97 ? -14.903 2.599 7.591 1.00 97.50 97 ASP A CA 1
ATOM 710 C C . ASP A 1 97 ? -13.791 1.717 8.179 1.00 97.50 97 ASP A C 1
ATOM 712 O O . ASP A 1 97 ? -14.085 0.752 8.878 1.00 97.50 97 ASP A O 1
ATOM 716 N N . LYS A 1 98 ? -12.525 2.080 7.942 1.0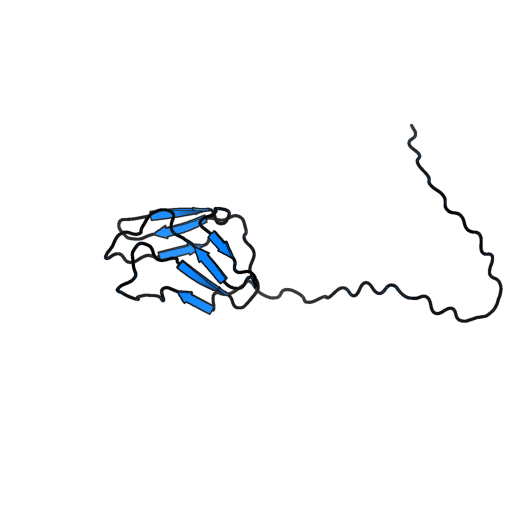0 98.00 98 LYS A N 1
ATOM 717 C CA . LYS A 1 98 ? -11.314 1.464 8.485 1.00 98.00 98 LYS A CA 1
ATOM 718 C C . LYS A 1 98 ? -11.057 0.016 8.082 1.00 98.00 98 LYS A C 1
ATOM 720 O O . LYS A 1 98 ? -10.338 -0.667 8.798 1.00 98.00 98 LYS A O 1
ATOM 725 N N . HIS A 1 99 ? -11.589 -0.438 6.953 1.00 98.19 99 HIS A N 1
ATOM 726 C CA . HIS A 1 99 ? -11.307 -1.785 6.437 1.00 98.19 99 HIS A CA 1
ATOM 727 C C . HIS A 1 99 ? -10.334 -1.785 5.254 1.00 98.19 99 HIS A C 1
ATOM 729 O O . HIS A 1 99 ? -9.888 -2.848 4.837 1.00 98.19 99 HIS A O 1
ATOM 735 N N . ILE A 1 100 ? -9.998 -0.621 4.689 1.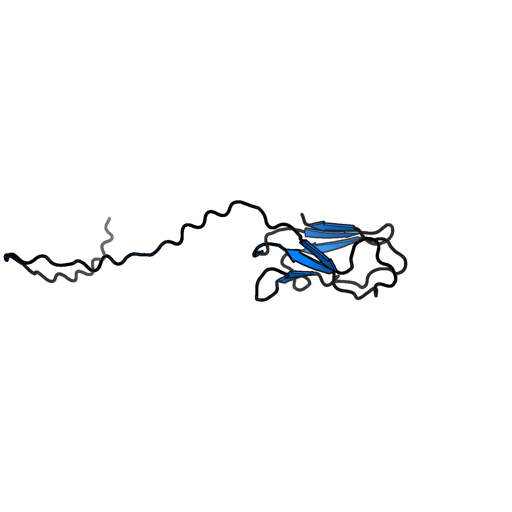00 98.69 100 ILE A N 1
ATOM 736 C CA . ILE A 1 100 ? -9.163 -0.530 3.488 1.00 98.69 100 ILE A CA 1
ATOM 737 C C . ILE A 1 100 ? -7.900 0.265 3.802 1.00 98.69 100 ILE A C 1
ATOM 739 O O . ILE A 1 100 ? -7.986 1.425 4.208 1.00 98.69 100 ILE A O 1
ATOM 743 N N . LEU A 1 101 ? -6.742 -0.356 3.581 1.00 98.62 101 LEU A N 1
ATOM 744 C CA . LEU A 1 101 ? -5.432 0.288 3.566 1.00 98.62 101 LEU A CA 1
ATOM 745 C C . LEU A 1 101 ? -5.052 0.591 2.116 1.00 98.62 101 LEU A C 1
ATOM 747 O O . LEU A 1 101 ? -4.992 -0.322 1.295 1.00 98.62 101 LEU A O 1
ATOM 751 N N . THR A 1 102 ? -4.750 1.850 1.826 1.00 98.75 102 THR A N 1
ATOM 752 C CA . THR A 1 102 ? -4.230 2.290 0.528 1.00 98.75 102 THR A CA 1
ATOM 753 C C . THR A 1 102 ? -2.805 2.786 0.704 1.00 98.75 102 THR A C 1
ATOM 755 O O . THR A 1 102 ? -2.538 3.599 1.590 1.00 98.75 102 THR A O 1
ATOM 758 N N . ILE A 1 103 ? -1.911 2.312 -0.155 1.00 98.75 103 ILE A N 1
ATOM 759 C CA . ILE A 1 103 ? -0.503 2.687 -0.220 1.00 98.75 103 ILE A CA 1
ATOM 760 C C . ILE A 1 103 ? -0.265 3.273 -1.612 1.00 9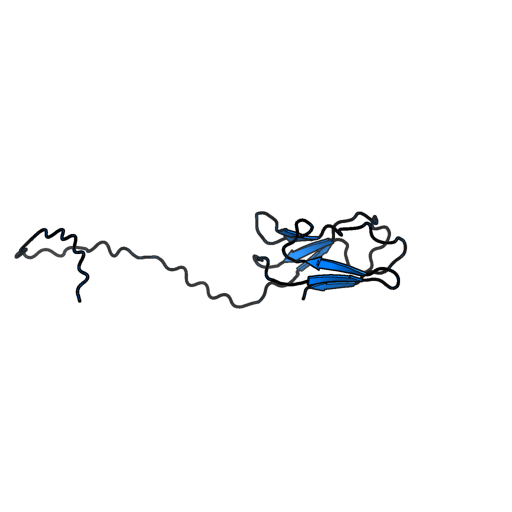8.75 103 ILE A C 1
ATOM 762 O O . ILE A 1 103 ? -0.444 2.582 -2.612 1.00 98.75 103 ILE A O 1
ATOM 766 N N . ASP A 1 104 ? 0.114 4.540 -1.661 1.00 98.56 104 ASP A N 1
ATOM 767 C CA . ASP A 1 104 ? 0.537 5.268 -2.855 1.00 98.56 104 ASP A CA 1
ATOM 768 C C . ASP A 1 104 ? 2.076 5.276 -2.885 1.00 98.56 104 ASP A C 1
ATOM 770 O O . ASP A 1 104 ? 2.691 5.932 -2.036 1.00 98.56 104 ASP A O 1
ATOM 774 N N . PRO A 1 105 ? 2.735 4.476 -3.747 1.00 98.19 105 PRO A N 1
ATOM 775 C CA . PRO A 1 105 ? 4.191 4.439 -3.801 1.00 98.19 105 PRO A CA 1
ATOM 776 C C . PRO A 1 105 ? 4.780 5.848 -4.018 1.00 98.19 105 PRO A C 1
ATOM 778 O O . PRO A 1 105 ? 4.367 6.554 -4.933 1.00 98.19 105 PRO A O 1
ATOM 781 N N . PRO A 1 106 ? 5.772 6.287 -3.217 1.00 96.62 106 PRO A N 1
ATOM 782 C CA . PRO A 1 106 ? 6.302 7.655 -3.283 1.00 96.62 106 PRO A CA 1
ATOM 783 C C . PRO A 1 106 ? 7.034 7.975 -4.596 1.00 96.62 106 PRO A C 1
ATOM 785 O O . PRO A 1 106 ? 7.318 9.141 -4.879 1.00 96.62 106 PRO A O 1
ATOM 788 N N . LYS A 1 107 ? 7.383 6.944 -5.367 1.00 98.00 107 LYS A N 1
ATOM 789 C CA . LYS A 1 107 ? 7.901 7.026 -6.728 1.00 98.00 107 LYS A CA 1
ATOM 790 C C . LYS A 1 107 ? 7.161 5.985 -7.566 1.00 98.00 107 LYS A C 1
ATOM 792 O O . LYS A 1 107 ? 6.954 4.867 -7.094 1.00 98.00 107 LYS A O 1
ATOM 797 N N . ASP A 1 108 ? 6.860 6.331 -8.814 1.00 98.44 108 ASP A N 1
ATOM 798 C CA . ASP A 1 108 ? 6.407 5.380 -9.827 1.00 98.44 108 ASP A CA 1
ATOM 799 C C . ASP A 1 108 ? 7.260 4.104 -9.796 1.00 98.44 108 ASP A C 1
ATOM 801 O O . ASP A 1 108 ? 8.494 4.153 -9.690 1.00 98.44 108 ASP A O 1
ATOM 805 N N . LEU A 1 109 ? 6.576 2.967 -9.867 1.00 98.00 109 LEU A N 1
ATOM 806 C CA . LEU A 1 109 ? 7.206 1.658 -9.954 1.00 98.00 109 LEU A CA 1
ATOM 807 C C . LEU A 1 109 ? 7.917 1.503 -11.310 1.00 98.00 109 LEU A C 1
ATOM 809 O O . LEU A 1 109 ? 7.597 2.171 -12.290 1.00 98.00 109 LEU A O 1
ATOM 813 N N . GLU A 1 110 ? 8.887 0.605 -11.394 1.00 98.12 110 GLU A N 1
ATOM 814 C CA . GLU A 1 110 ? 9.510 0.261 -12.669 1.00 98.12 110 GLU A CA 1
ATOM 815 C C . GLU A 1 110 ? 8.581 -0.679 -13.458 1.00 98.12 110 GLU A C 1
ATOM 817 O O . GLU A 1 110 ? 7.900 -1.541 -12.893 1.00 98.12 110 GLU A O 1
ATOM 822 N N . SER A 1 111 ? 8.509 -0.487 -14.776 1.00 97.00 111 SER A N 1
ATOM 823 C CA . SER A 1 111 ? 7.705 -1.335 -15.664 1.00 97.00 111 SER A CA 1
ATOM 824 C C . SER A 1 111 ? 8.304 -2.734 -15.804 1.00 97.00 111 SER A C 1
ATOM 826 O O . SER A 1 111 ? 9.514 -2.894 -15.694 1.00 97.00 111 SER A O 1
ATOM 828 N N . ASP A 1 112 ? 7.471 -3.717 -16.155 1.00 95.25 112 ASP A N 1
ATOM 829 C CA . ASP A 1 112 ? 7.874 -5.112 -16.411 1.00 95.25 112 ASP A CA 1
ATOM 830 C C . ASP A 1 112 ? 8.547 -5.817 -15.216 1.00 95.25 112 ASP A C 1
ATOM 832 O O . ASP A 1 112 ? 9.314 -6.765 -15.380 1.00 95.25 112 ASP A O 1
ATOM 836 N N . GLU A 1 113 ? 8.201 -5.398 -13.997 1.00 96.75 113 GLU A N 1
ATOM 837 C CA . GLU A 1 113 ? 8.720 -5.958 -12.750 1.00 96.75 113 GLU A CA 1
ATOM 838 C C . GLU A 1 113 ? 7.661 -6.723 -11.946 1.00 96.75 113 GLU A C 1
ATOM 840 O O . GLU A 1 113 ? 6.469 -6.406 -11.950 1.00 96.75 113 GLU A O 1
ATOM 845 N N . MET A 1 114 ? 8.122 -7.716 -11.182 1.00 95.81 114 MET A N 1
ATOM 846 C CA . MET A 1 114 ? 7.312 -8.399 -10.172 1.00 95.81 114 MET A CA 1
ATOM 847 C C . MET A 1 114 ? 7.626 -7.833 -8.791 1.00 95.81 114 MET A C 1
ATOM 849 O O . MET A 1 114 ? 8.743 -7.979 -8.291 1.00 95.81 114 MET A O 1
ATOM 853 N N . TYR A 1 115 ? 6.621 -7.233 -8.158 1.00 97.19 115 TYR A N 1
ATOM 854 C CA . TYR A 1 115 ? 6.758 -6.632 -6.837 1.00 97.19 115 TYR A CA 1
ATOM 855 C C . TYR A 1 115 ? 6.230 -7.533 -5.720 1.00 97.19 115 TYR A C 1
ATOM 857 O O . TYR A 1 115 ? 5.171 -8.150 -5.828 1.00 97.19 115 TYR A O 1
ATOM 865 N N . THR A 1 116 ? 6.962 -7.553 -4.609 1.00 96.88 116 THR A N 1
ATOM 866 C CA . THR A 1 116 ? 6.522 -8.063 -3.308 1.00 96.88 116 THR A CA 1
ATOM 867 C C . THR A 1 116 ? 6.274 -6.888 -2.370 1.00 96.88 116 THR A C 1
ATOM 869 O O . THR A 1 116 ? 7.057 -5.937 -2.344 1.00 96.88 116 THR A O 1
ATOM 872 N N . VAL A 1 117 ? 5.197 -6.969 -1.588 1.00 97.12 117 VAL A N 1
ATOM 873 C CA . VAL A 1 117 ? 4.824 -5.967 -0.586 1.00 97.12 117 VAL A CA 1
ATOM 874 C C . VAL A 1 117 ? 4.857 -6.621 0.789 1.00 97.12 117 VAL A C 1
ATOM 876 O O . VAL A 1 117 ? 4.116 -7.572 1.037 1.00 97.12 117 VAL A O 1
ATOM 879 N N . THR A 1 118 ? 5.701 -6.104 1.676 1.00 97.06 118 THR A N 1
ATOM 880 C CA . THR A 1 118 ? 5.835 -6.568 3.062 1.00 97.06 118 THR A CA 1
ATOM 881 C C . THR A 1 118 ? 5.412 -5.454 4.010 1.00 97.06 118 THR A C 1
ATOM 883 O O . THR A 1 118 ? 5.832 -4.311 3.837 1.00 97.06 118 THR A O 1
ATOM 886 N N . LEU A 1 119 ? 4.573 -5.787 4.991 1.00 95.06 119 LEU A N 1
ATOM 887 C CA . LEU A 1 119 ? 4.189 -4.905 6.092 1.00 95.06 119 LEU A CA 1
ATOM 888 C C . LEU A 1 119 ? 4.875 -5.427 7.362 1.00 95.06 119 LEU A C 1
ATOM 890 O O . LEU A 1 119 ? 4.607 -6.567 7.747 1.00 95.06 119 LEU A O 1
ATOM 894 N N . ASP A 1 120 ? 5.746 -4.611 7.962 1.00 87.56 120 ASP A N 1
ATOM 895 C CA . ASP A 1 120 ? 6.453 -4.907 9.222 1.00 87.56 120 ASP A CA 1
ATOM 896 C C . ASP A 1 120 ? 5.648 -4.513 10.471 1.00 87.56 120 ASP A C 1
ATOM 898 O O . ASP A 1 120 ? 4.985 -3.445 10.434 1.00 87.56 120 ASP A O 1
#

Sequence (120 aa):
MKNRYNKTIALSCTMAVLGLALFPSCKKELDHTTDTGNPVVVSYNPTSSVEGVAVTSNLVLTFDEIIKKAEGTIVIASAVDTQRVSMNSDAVSISADKHILTIDPPKDLESDEMYTVTLD

Nearest PDB structures (foldseek):
  3wdi-assembly1_A  TM=5.688E-01  e=6.052E-01  Anoxybacillus sp. LM18-11
  6oe6-assembly1_A  TM=5.550E-01  e=3.861E+00  Leptospira interrogans serovar Copenhageni str. Fiocruz L1-130
  8ent-assembly1_C  TM=4.678E-01  e=5.654E+00  Homo sapiens
  7vt9-assembly1_B  TM=4.194E-01  e=7.425E+00  Escherichia coli K-12

Foldseek 3Di:
DDDDDDDDPDDDDPDDDDDPDPDPPPPPPPPPDDDDDDWDFPAWVVHAPDPPDFLQDKIKTFTPDADDFDFWWKWKDWPPDIAIDTSPDPQWDADPSRGMIIGGGPDGHDPPTHIDIDID

Radius of gyration: 27.31 Å; Cα contacts (8 Å, |Δi|>4): 153; chains: 1; bounding box: 55×35×75 Å

Mean predicted aligned error: 12.5 Å

Secondary structure (DSSP, 8-state):
----------------S---------------PPP-S---EEEEESPTT-----TTPPEEEEESS-----S-EEEEE-SS-EEEEETTSTTEEE-TTS-EEEE--SS-PPTT---EEEE-